Protein AF-A0A2D5ZIL2-F1 (afdb_monomer_lite)

Structure (mmCIF, N/CA/C/O backbone):
data_AF-A0A2D5ZIL2-F1
#
_entry.id   AF-A0A2D5ZIL2-F1
#
loop_
_atom_site.group_PDB
_atom_site.id
_atom_site.type_symbol
_atom_site.label_atom_id
_atom_site.label_alt_id
_atom_site.label_comp_id
_atom_site.label_asym_id
_atom_site.label_entity_id
_atom_site.label_seq_id
_atom_site.pdbx_PDB_ins_code
_atom_site.Cartn_x
_atom_site.Cartn_y
_atom_site.Cartn_z
_atom_site.occupancy
_atom_site.B_iso_or_equiv
_atom_site.auth_seq_id
_atom_site.auth_comp_id
_atom_site.auth_asym_id
_atom_site.auth_atom_id
_atom_site.pdbx_PDB_model_num
ATOM 1 N N . MET A 1 1 ? -2.910 -7.209 -14.234 1.00 62.94 1 MET A N 1
ATOM 2 C CA . MET A 1 1 ? -4.309 -6.830 -13.903 1.00 62.94 1 MET A CA 1
ATOM 3 C C . MET A 1 1 ? -5.224 -8.030 -13.677 1.00 62.94 1 MET A C 1
ATOM 5 O O . MET A 1 1 ? -5.826 -8.057 -12.616 1.00 62.94 1 MET A O 1
ATOM 9 N N . ARG A 1 2 ? -5.324 -9.035 -14.574 1.00 72.81 2 ARG A N 1
ATOM 10 C CA . ARG A 1 2 ? -6.180 -10.228 -14.328 1.00 72.81 2 ARG A CA 1
ATOM 11 C C . ARG A 1 2 ? -5.877 -10.937 -12.999 1.00 72.81 2 ARG A C 1
ATOM 13 O O . ARG A 1 2 ? -6.802 -11.392 -12.340 1.00 72.81 2 ARG A O 1
ATOM 20 N N . GLU A 1 3 ? -4.609 -10.965 -12.597 1.00 73.62 3 GLU A N 1
ATOM 21 C CA . GLU A 1 3 ? -4.148 -11.529 -11.316 1.00 73.62 3 GLU A CA 1
ATOM 22 C C . GLU A 1 3 ? -4.672 -10.782 -10.078 1.00 73.62 3 GLU A C 1
ATOM 24 O O . GLU A 1 3 ? -4.833 -11.390 -9.029 1.00 73.62 3 GLU A O 1
ATOM 29 N N . LEU A 1 4 ? -5.011 -9.493 -10.207 1.00 79.94 4 LEU A N 1
ATOM 30 C CA . LEU A 1 4 ? -5.621 -8.690 -9.137 1.00 79.94 4 LEU A CA 1
ATOM 31 C C . LEU A 1 4 ? -7.158 -8.760 -9.139 1.00 79.94 4 LEU A C 1
ATOM 33 O O . LEU A 1 4 ? -7.802 -8.239 -8.240 1.00 79.94 4 LEU A O 1
ATOM 37 N N . SER A 1 5 ? -7.771 -9.339 -10.177 1.00 70.12 5 SER A N 1
ATOM 38 C CA . SER A 1 5 ? -9.201 -9.145 -10.484 1.00 70.12 5 SER A CA 1
ATOM 39 C C . SER A 1 5 ? -10.142 -10.146 -9.807 1.00 70.12 5 SER A C 1
ATOM 41 O O . SER A 1 5 ? -11.322 -10.190 -10.152 1.00 70.12 5 SER A O 1
ATOM 43 N N . ARG A 1 6 ? -9.644 -11.006 -8.914 1.00 74.44 6 ARG A N 1
ATOM 44 C CA . ARG A 1 6 ? -10.447 -12.071 -8.303 1.00 74.44 6 ARG A CA 1
ATOM 45 C C . ARG A 1 6 ? -10.552 -11.848 -6.798 1.00 74.44 6 ARG A C 1
ATOM 47 O O . ARG A 1 6 ? -9.507 -11.879 -6.149 1.00 74.44 6 ARG A O 1
ATOM 54 N N . PRO A 1 7 ? -11.773 -11.658 -6.267 1.00 75.31 7 PRO A N 1
ATOM 55 C CA . PRO A 1 7 ? -12.007 -11.702 -4.833 1.00 75.31 7 PRO A CA 1
ATOM 56 C C . PRO A 1 7 ? -11.448 -12.998 -4.246 1.00 75.31 7 PRO A C 1
ATOM 58 O O . PRO A 1 7 ? -11.585 -14.063 -4.860 1.00 75.31 7 PRO A O 1
ATOM 61 N N . SER A 1 8 ? -10.815 -12.894 -3.085 1.00 81.56 8 SER A N 1
ATOM 62 C CA . SER A 1 8 ? -10.252 -14.027 -2.351 1.00 81.56 8 SER A CA 1
ATOM 63 C C . SER A 1 8 ? -11.020 -14.257 -1.053 1.00 81.56 8 SER A C 1
ATOM 65 O O . SER A 1 8 ? -11.567 -13.325 -0.471 1.00 81.56 8 SER A O 1
ATOM 67 N N . ALA A 1 9 ? -11.011 -15.495 -0.552 1.00 84.69 9 ALA A N 1
ATOM 68 C CA . ALA A 1 9 ? -11.448 -15.774 0.819 1.00 84.69 9 ALA A CA 1
ATOM 69 C C . ALA A 1 9 ? -10.570 -15.057 1.867 1.00 84.69 9 ALA A C 1
ATOM 71 O O . ALA A 1 9 ? -11.008 -14.861 2.997 1.00 84.69 9 ALA A O 1
ATOM 72 N N . ASP A 1 10 ? -9.365 -14.638 1.469 1.00 87.81 10 ASP A N 1
ATOM 73 C CA . ASP A 1 10 ? -8.407 -13.903 2.301 1.00 87.81 10 ASP A CA 1
ATOM 74 C C . ASP A 1 10 ? -8.559 -12.376 2.210 1.00 87.81 10 ASP A C 1
ATOM 76 O O . ASP A 1 10 ? -7.723 -11.643 2.746 1.00 87.81 10 ASP A O 1
ATOM 80 N N . ASP A 1 11 ? -9.584 -11.878 1.507 1.00 93.50 11 ASP A N 1
ATOM 81 C CA . ASP A 1 11 ? -9.855 -10.443 1.444 1.00 93.50 11 ASP A CA 1
ATOM 82 C C . ASP A 1 11 ? -10.246 -9.914 2.833 1.00 93.50 11 ASP A C 1
ATOM 84 O O . ASP A 1 11 ? -11.013 -10.527 3.579 1.00 93.50 11 ASP A O 1
ATOM 88 N N . VAL A 1 12 ? -9.721 -8.742 3.183 1.00 94.88 12 VAL A N 1
ATOM 89 C CA . VAL A 1 12 ? -9.903 -8.118 4.498 1.00 94.88 12 VAL A CA 1
ATOM 90 C C . VAL A 1 12 ? -10.478 -6.716 4.370 1.00 94.88 12 VAL A C 1
ATOM 92 O O . VAL A 1 12 ? -10.499 -6.125 3.291 1.00 94.88 12 VAL A O 1
ATOM 95 N N . LEU A 1 13 ? -10.904 -6.155 5.502 1.00 95.50 13 LEU A N 1
ATOM 96 C CA . LEU A 1 13 ? -11.182 -4.730 5.611 1.00 95.50 13 LEU A CA 1
ATOM 97 C C . LEU A 1 13 ? -9.877 -3.929 5.559 1.00 95.50 13 LEU A C 1
ATOM 99 O O . LEU A 1 13 ? -9.031 -4.052 6.442 1.00 95.50 13 LEU A O 1
ATOM 103 N N . LEU A 1 14 ? -9.755 -3.100 4.531 1.00 95.12 14 LEU A N 1
ATOM 104 C CA . LEU A 1 14 ? -8.600 -2.261 4.243 1.00 95.12 14 LEU A CA 1
ATOM 105 C C . LEU A 1 14 ? -8.747 -0.864 4.851 1.00 95.12 14 LEU A C 1
ATOM 107 O O . LEU A 1 14 ? -9.844 -0.310 4.926 1.00 95.12 14 LEU A O 1
ATOM 111 N N . ALA A 1 15 ? -7.617 -0.270 5.220 1.00 94.19 15 ALA A N 1
ATOM 112 C CA . ALA A 1 15 ? -7.472 1.120 5.636 1.00 94.19 15 ALA A CA 1
ATOM 113 C C . ALA A 1 15 ? -7.517 2.095 4.445 1.00 94.19 15 ALA A C 1
ATOM 115 O O . ALA A 1 15 ? -8.090 3.182 4.554 1.00 94.19 15 ALA A O 1
ATOM 116 N N . THR A 1 16 ? -6.882 1.694 3.339 1.00 93.38 16 THR A N 1
ATOM 117 C CA . THR A 1 16 ? -6.680 2.356 2.035 1.00 93.38 16 THR A CA 1
ATOM 118 C C . THR A 1 16 ? -5.988 3.725 2.027 1.00 93.38 16 THR A C 1
ATOM 120 O O . THR A 1 16 ? -5.447 4.113 0.987 1.00 93.38 16 THR A O 1
ATOM 123 N N . ASP A 1 17 ? -5.929 4.426 3.164 1.00 93.56 17 ASP A N 1
ATOM 124 C CA . ASP A 1 17 ? -5.234 5.710 3.324 1.00 93.56 17 ASP A CA 1
ATOM 125 C C . ASP A 1 17 ? -4.197 5.706 4.461 1.00 93.56 17 ASP A C 1
ATOM 127 O O . ASP A 1 17 ? -4.050 6.657 5.234 1.00 93.56 17 ASP A O 1
ATOM 131 N N . LEU A 1 18 ? -3.473 4.592 4.601 1.00 91.06 18 LEU A N 1
ATOM 132 C CA . LEU A 1 18 ? -2.454 4.436 5.633 1.00 91.06 18 LEU A CA 1
ATOM 133 C C . LEU A 1 18 ? -1.152 5.159 5.244 1.00 91.06 18 LEU A C 1
ATOM 135 O O . LEU A 1 18 ? -0.373 4.688 4.414 1.00 91.06 18 LEU A O 1
ATOM 139 N N . HIS A 1 19 ? -0.878 6.296 5.884 1.00 91.12 19 HIS A N 1
ATOM 140 C CA . HIS A 1 19 ? 0.390 7.022 5.769 1.00 91.12 19 HIS A CA 1
ATOM 141 C C . HIS A 1 19 ? 0.741 7.745 7.076 1.00 91.12 19 HIS A C 1
ATOM 143 O O . HIS A 1 19 ? -0.081 7.853 7.981 1.00 91.12 19 HIS A O 1
ATOM 149 N N . VAL A 1 20 ? 1.972 8.262 7.179 1.00 90.62 20 VAL A N 1
ATOM 150 C CA . VAL A 1 20 ? 2.502 8.863 8.422 1.00 90.62 20 VAL A CA 1
ATOM 151 C C . VAL A 1 20 ? 1.651 10.016 8.975 1.00 90.62 20 VAL A C 1
ATOM 153 O O . VAL A 1 20 ? 1.628 10.229 10.180 1.00 90.62 20 VAL A O 1
ATOM 156 N N . GLY A 1 21 ? 0.926 10.737 8.116 1.00 92.81 21 GLY A N 1
ATOM 157 C CA . GLY A 1 21 ? 0.029 11.821 8.535 1.00 92.81 21 GLY A CA 1
ATOM 158 C C . GLY A 1 21 ? -1.259 11.327 9.200 1.00 92.81 21 GLY A C 1
ATOM 159 O O . GLY A 1 21 ? -1.832 12.046 10.010 1.00 92.81 21 GLY A O 1
ATOM 160 N N . ASN A 1 22 ? -1.660 10.088 8.913 1.00 95.75 22 ASN A N 1
ATOM 161 C CA . ASN A 1 22 ? -2.866 9.456 9.440 1.00 95.75 22 ASN A CA 1
ATOM 162 C C . ASN A 1 22 ? -2.577 8.503 10.609 1.00 95.75 22 ASN A C 1
ATOM 164 O O . ASN A 1 22 ? -3.469 7.774 11.033 1.00 95.75 22 ASN A O 1
ATOM 168 N N . VAL A 1 23 ? -1.355 8.493 11.154 1.00 95.06 23 VAL A N 1
ATOM 169 C CA . VAL A 1 23 ? -0.992 7.684 12.327 1.00 95.06 23 VAL A CA 1
ATOM 170 C C . VAL A 1 23 ? -0.537 8.599 13.455 1.00 95.06 23 VAL A C 1
ATOM 172 O O . VAL A 1 23 ? 0.504 9.245 13.375 1.00 95.06 23 VAL A O 1
ATOM 175 N N . LEU A 1 24 ? -1.322 8.644 14.530 1.00 96.00 24 LEU A N 1
ATOM 176 C CA . LEU A 1 24 ? -1.119 9.545 15.660 1.00 96.00 24 LEU A CA 1
ATOM 177 C C . LEU A 1 24 ? -0.796 8.774 16.937 1.00 96.00 24 LEU A C 1
ATOM 179 O O . LEU A 1 24 ? -1.307 7.680 17.167 1.00 96.00 24 LEU A O 1
ATOM 183 N N . ARG A 1 25 ? 0.003 9.374 17.822 1.00 96.94 25 ARG A N 1
ATOM 184 C CA . ARG A 1 25 ? 0.175 8.858 19.184 1.00 96.94 25 ARG A CA 1
ATOM 185 C C . ARG A 1 25 ? -1.114 9.072 19.978 1.00 96.94 25 ARG A C 1
ATOM 187 O O . ARG A 1 25 ? -1.653 10.178 19.971 1.00 96.94 25 ARG A O 1
ATOM 194 N N . ALA A 1 26 ? -1.575 8.060 20.707 1.00 95.06 26 ALA A N 1
ATOM 195 C CA . ALA A 1 26 ? -2.785 8.149 21.524 1.00 95.06 26 ALA A CA 1
ATOM 196 C C . ALA A 1 26 ? -2.569 7.589 22.942 1.00 95.06 26 ALA A C 1
ATOM 198 O O . ALA A 1 26 ? -1.560 6.955 23.233 1.00 95.06 26 ALA A O 1
ATOM 199 N N . GLN A 1 27 ? -3.517 7.852 23.848 1.00 96.25 27 GLN A N 1
ATOM 200 C CA . GLN A 1 27 ? -3.505 7.268 25.199 1.00 96.25 27 GLN A CA 1
ATOM 201 C C . GLN A 1 27 ? -4.121 5.863 25.225 1.00 96.25 27 GLN A C 1
ATOM 203 O O . GLN A 1 27 ? -3.642 4.994 25.942 1.00 96.25 27 GLN A O 1
ATOM 208 N N . ARG A 1 28 ? -5.163 5.619 24.415 1.00 94.81 28 ARG A N 1
ATOM 209 C CA . ARG A 1 28 ? -5.848 4.315 24.342 1.00 94.81 28 ARG A CA 1
ATOM 210 C C . ARG A 1 28 ? -4.998 3.194 23.731 1.00 94.81 28 ARG A 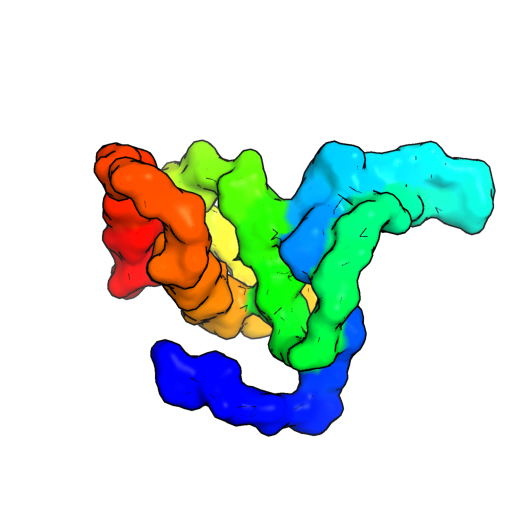C 1
ATOM 212 O O . ARG A 1 28 ? -5.272 2.027 23.966 1.00 94.81 28 ARG A O 1
ATOM 219 N N . ALA A 1 29 ? -4.016 3.562 22.912 1.00 95.12 29 ALA A N 1
ATOM 220 C CA . ALA A 1 29 ? -3.036 2.683 22.285 1.00 95.12 29 ALA A CA 1
ATOM 221 C C . ALA A 1 29 ? -1.826 3.534 21.861 1.00 95.12 29 ALA A C 1
ATOM 223 O O . ALA A 1 29 ? -2.026 4.712 21.550 1.00 95.12 29 ALA A O 1
ATOM 22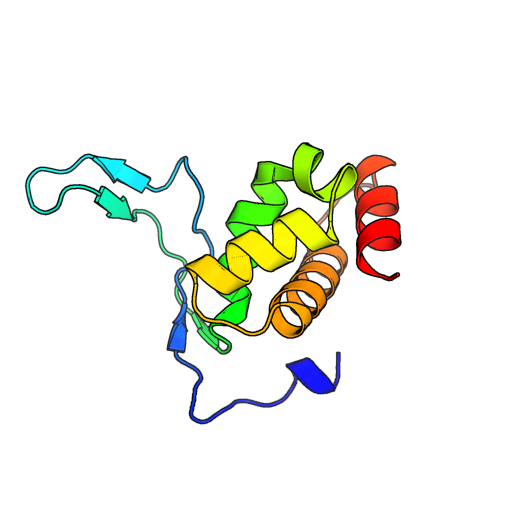4 N N . PRO A 1 30 ? -0.602 2.976 21.788 1.00 94.94 30 PRO A N 1
ATOM 225 C CA . PRO A 1 30 ? 0.597 3.744 21.440 1.00 94.94 30 PRO A CA 1
ATOM 226 C C . PRO A 1 30 ? 0.482 4.498 20.111 1.00 94.94 30 PRO A C 1
ATOM 228 O O . PRO A 1 30 ? 0.938 5.636 20.011 1.00 94.94 30 PRO A O 1
ATOM 231 N N . TRP A 1 31 ? -0.180 3.887 19.125 1.00 95.81 31 TRP A N 1
ATOM 232 C CA . TRP A 1 31 ? -0.437 4.456 17.808 1.00 95.81 31 TRP A CA 1
ATOM 233 C C . TRP A 1 31 ? -1.883 4.207 17.401 1.00 95.81 31 TRP A C 1
ATOM 235 O O . TRP A 1 31 ? -2.432 3.132 17.641 1.00 95.81 31 TRP A O 1
ATOM 245 N N . LEU A 1 32 ? -2.491 5.205 16.775 1.00 95.06 32 LEU A N 1
ATOM 246 C CA . LEU A 1 32 ? -3.845 5.153 16.267 1.00 95.06 32 LEU A CA 1
ATOM 247 C C . LEU A 1 32 ? -3.882 5.636 14.821 1.00 95.06 32 LEU A C 1
ATOM 249 O O . LEU A 1 32 ? -3.431 6.741 14.530 1.00 95.06 32 LEU A O 1
ATOM 253 N N . MET A 1 33 ? -4.495 4.836 13.952 1.00 94.31 33 MET A N 1
ATOM 254 C CA . MET A 1 33 ? -4.869 5.277 12.615 1.00 94.31 33 MET A CA 1
ATOM 255 C C . MET A 1 33 ? -6.129 6.158 12.665 1.00 94.31 33 MET A C 1
ATOM 257 O O . MET A 1 33 ? -7.101 5.819 13.346 1.00 94.31 33 MET A O 1
ATOM 261 N N . ILE A 1 34 ? -6.117 7.262 11.923 1.00 95.31 34 ILE A N 1
ATOM 262 C CA . ILE A 1 34 ? -7.269 8.134 11.666 1.00 95.31 34 ILE A CA 1
ATOM 263 C C . ILE A 1 34 ? -7.614 8.161 10.168 1.00 95.31 34 ILE A C 1
ATOM 265 O O . ILE A 1 34 ? -6.820 7.710 9.349 1.00 95.31 34 ILE A O 1
ATOM 269 N N . ASP A 1 35 ? -8.806 8.669 9.838 1.00 95.44 35 ASP A N 1
ATOM 270 C CA . ASP A 1 35 ? -9.324 8.831 8.463 1.00 95.44 35 ASP A CA 1
ATOM 271 C C . ASP A 1 35 ? -9.220 7.579 7.555 1.00 95.44 35 ASP A C 1
ATOM 273 O O . ASP A 1 35 ? -8.709 7.660 6.436 1.00 95.44 35 ASP A O 1
ATOM 277 N N . PRO A 1 36 ? -9.674 6.386 7.999 1.00 94.75 36 PRO A N 1
ATOM 278 C CA . PRO A 1 36 ? -9.723 5.237 7.105 1.00 94.75 36 PRO A CA 1
ATOM 279 C C . PRO A 1 36 ? -10.770 5.448 6.008 1.00 94.75 36 PRO A C 1
ATOM 281 O O . PRO A 1 36 ? -11.856 5.978 6.251 1.00 94.75 36 PRO A O 1
ATOM 284 N N . LYS A 1 37 ? -10.479 4.935 4.811 1.00 93.56 37 LYS A N 1
ATOM 285 C CA . LYS A 1 37 ? -11.404 4.907 3.671 1.00 93.56 37 LYS A CA 1
ATOM 286 C C . LYS A 1 37 ? -11.725 3.441 3.353 1.00 93.56 37 LYS A C 1
ATOM 288 O O . LYS A 1 37 ? -11.124 2.862 2.452 1.00 93.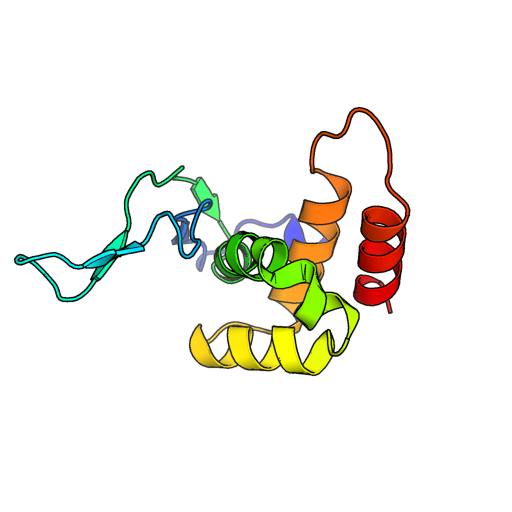56 37 LYS A O 1
ATOM 293 N N . PRO A 1 38 ? -12.596 2.795 4.146 1.00 92.62 38 PRO A N 1
ATOM 294 C CA . PRO A 1 38 ? -12.684 1.342 4.187 1.00 92.62 38 PRO A CA 1
ATOM 295 C C . PRO A 1 38 ? -13.133 0.717 2.865 1.00 92.62 38 PRO A C 1
ATOM 297 O O . PRO A 1 38 ? -14.079 1.185 2.231 1.00 92.62 38 PRO A O 1
ATOM 300 N N . PHE A 1 39 ? -12.486 -0.387 2.494 1.00 92.69 39 PHE A N 1
ATOM 301 C CA . PHE A 1 39 ? -12.862 -1.238 1.363 1.00 92.69 39 PHE A CA 1
ATOM 302 C C . PHE A 1 39 ? -12.544 -2.704 1.685 1.00 92.69 39 PHE A C 1
ATOM 304 O O . PHE A 1 39 ? -11.640 -2.962 2.472 1.00 92.69 39 PHE A O 1
ATOM 311 N N . ILE A 1 40 ? -13.270 -3.663 1.103 1.00 94.56 40 ILE A N 1
ATOM 312 C CA . ILE A 1 40 ? -12.934 -5.089 1.237 1.00 94.56 40 ILE A CA 1
ATOM 313 C C . ILE A 1 40 ? -12.057 -5.501 0.064 1.00 94.56 40 ILE A C 1
ATOM 315 O O . ILE A 1 40 ? -12.464 -5.348 -1.086 1.00 94.56 40 ILE A O 1
ATOM 319 N N . GLY A 1 41 ? -10.876 -6.041 0.341 1.00 94.00 41 GLY A N 1
ATOM 320 C CA . GLY A 1 41 ? -10.016 -6.541 -0.718 1.00 94.00 41 GLY A CA 1
ATOM 321 C C . GLY A 1 41 ? -8.690 -7.082 -0.224 1.00 94.00 41 GLY A C 1
ATOM 322 O O . GLY A 1 41 ? -8.513 -7.442 0.938 1.00 94.00 41 GLY A O 1
ATOM 323 N N . ASP A 1 42 ? -7.743 -7.117 -1.145 1.00 94.62 42 ASP A N 1
ATOM 324 C CA . ASP A 1 42 ? -6.441 -7.715 -0.929 1.00 94.62 42 ASP A CA 1
ATOM 325 C C . ASP A 1 42 ? -5.608 -6.998 0.144 1.00 94.62 42 ASP A C 1
ATOM 327 O O . ASP A 1 42 ? -5.307 -5.813 0.014 1.00 94.62 42 ASP A O 1
ATOM 331 N N . ARG A 1 43 ? -5.129 -7.751 1.140 1.00 94.44 43 ARG A N 1
ATOM 332 C CA . ARG A 1 43 ? -4.230 -7.284 2.211 1.00 94.44 43 ARG A CA 1
ATOM 333 C C . ARG A 1 43 ? -3.005 -6.528 1.690 1.00 94.44 43 ARG A C 1
ATOM 335 O O . ARG A 1 43 ? -2.581 -5.552 2.304 1.00 94.44 43 ARG A O 1
ATOM 342 N N . ALA A 1 44 ? -2.449 -6.943 0.549 1.00 95.00 44 ALA A N 1
ATOM 343 C CA . ALA A 1 44 ? -1.278 -6.297 -0.047 1.00 95.00 44 ALA A CA 1
ATOM 344 C C . ALA A 1 44 ? -1.555 -4.860 -0.537 1.00 95.00 44 ALA A C 1
ATOM 346 O O . ALA A 1 44 ? -0.622 -4.073 -0.712 1.00 95.00 44 ALA A O 1
ATOM 347 N N . TYR A 1 45 ? -2.824 -4.494 -0.745 1.00 94.81 45 TYR A N 1
ATOM 348 C CA . TYR A 1 45 ? -3.214 -3.167 -1.214 1.00 94.81 45 TYR A CA 1
ATOM 349 C C . TYR A 1 45 ? -2.843 -2.058 -0.220 1.00 94.81 45 TYR A C 1
ATOM 351 O O . TYR A 1 45 ? -2.400 -0.984 -0.635 1.00 94.81 45 TYR A O 1
ATOM 359 N N . ASP A 1 46 ? -2.969 -2.301 1.088 1.00 93.94 46 ASP A N 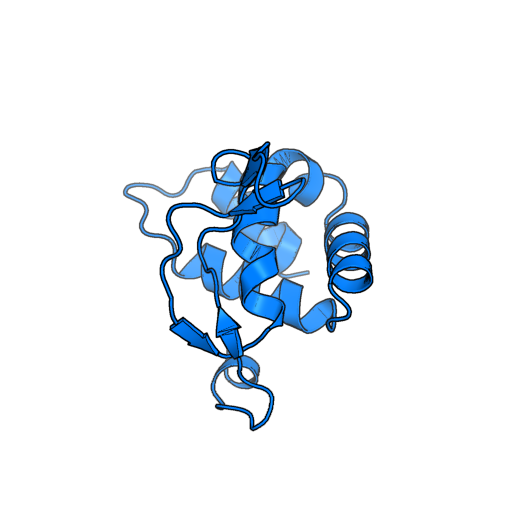1
ATOM 360 C CA . ASP A 1 46 ? -2.765 -1.266 2.115 1.00 93.94 46 ASP A CA 1
ATOM 361 C C . ASP A 1 46 ? -1.313 -0.782 2.227 1.00 93.94 46 ASP A C 1
ATOM 363 O O . ASP A 1 46 ? -1.058 0.329 2.696 1.00 93.94 46 ASP A O 1
ATOM 367 N N . ALA A 1 47 ? -0.354 -1.549 1.703 1.00 94.62 47 ALA A N 1
ATOM 368 C CA . ALA A 1 47 ? 1.034 -1.113 1.587 1.00 94.62 47 ALA A CA 1
ATOM 369 C C . ALA A 1 47 ? 1.198 0.085 0.629 1.00 94.62 47 ALA A C 1
ATOM 371 O O . ALA A 1 47 ? 2.114 0.901 0.777 1.00 94.62 47 ALA A O 1
ATOM 372 N N . THR A 1 48 ? 0.323 0.197 -0.377 1.00 94.50 48 THR A N 1
ATOM 373 C CA . THR A 1 48 ? 0.541 1.088 -1.523 1.00 94.50 48 THR A CA 1
ATOM 374 C C . THR A 1 48 ? 0.549 2.562 -1.149 1.00 94.50 48 THR A C 1
ATOM 376 O O . THR A 1 48 ? 1.425 3.292 -1.613 1.00 94.50 48 THR A O 1
ATOM 379 N N . GLN A 1 49 ? -0.372 3.012 -0.292 1.00 93.06 49 GLN A N 1
ATOM 380 C CA . GLN A 1 49 ? -0.471 4.424 0.074 1.00 93.06 49 GLN A CA 1
ATOM 381 C C . GLN A 1 49 ? 0.795 4.894 0.800 1.00 93.06 49 GLN A C 1
ATOM 383 O O . GLN A 1 49 ? 1.343 5.950 0.477 1.00 93.06 49 GLN A O 1
ATOM 388 N N . HIS A 1 50 ? 1.320 4.098 1.735 1.00 92.00 50 HIS A N 1
ATOM 389 C CA . HIS A 1 50 ? 2.559 4.436 2.430 1.00 92.00 50 HIS A CA 1
ATOM 390 C C . HIS A 1 50 ? 3.749 4.502 1.459 1.00 92.00 50 HIS A C 1
ATOM 392 O O . HIS A 1 50 ? 4.522 5.464 1.472 1.00 92.00 50 HIS A O 1
ATOM 398 N N . LEU A 1 51 ? 3.876 3.506 0.579 1.00 93.88 51 LEU A N 1
ATOM 399 C CA . LEU A 1 51 ? 4.957 3.421 -0.406 1.00 93.88 51 LEU A CA 1
ATOM 400 C C . LEU A 1 51 ? 4.918 4.586 -1.410 1.00 93.88 51 LEU A C 1
ATOM 402 O O . LEU A 1 51 ? 5.959 5.173 -1.716 1.00 93.88 51 LEU A O 1
ATOM 406 N N . LEU A 1 52 ? 3.726 4.997 -1.850 1.00 91.69 52 LEU A N 1
ATOM 407 C CA . LEU A 1 52 ? 3.525 6.151 -2.733 1.00 91.69 52 LEU A CA 1
ATOM 408 C C . LEU A 1 52 ? 3.769 7.496 -2.037 1.00 91.69 52 LEU A C 1
ATOM 410 O O . LEU A 1 52 ? 4.088 8.469 -2.715 1.00 91.69 52 LEU A O 1
ATOM 414 N N . ASN A 1 53 ? 3.706 7.564 -0.706 1.00 89.31 53 ASN A N 1
ATOM 415 C CA . ASN A 1 53 ? 4.174 8.722 0.065 1.00 89.31 53 ASN A CA 1
ATOM 416 C C . ASN A 1 53 ? 5.706 8.725 0.261 1.00 89.31 53 ASN A C 1
ATOM 418 O O . ASN A 1 53 ? 6.293 9.749 0.603 1.00 89.31 53 ASN A O 1
ATOM 422 N N . CYS A 1 54 ? 6.379 7.606 -0.026 1.00 87.69 54 CYS A N 1
ATOM 423 C CA . CYS A 1 54 ? 7.830 7.429 0.062 1.00 87.69 54 CYS A CA 1
ATOM 424 C C . CYS A 1 54 ? 8.512 7.342 -1.322 1.00 87.69 54 CYS A C 1
ATOM 426 O O . CYS A 1 54 ? 9.531 6.658 -1.468 1.00 87.69 54 CYS A O 1
ATOM 428 N N . LYS A 1 55 ? 7.999 8.068 -2.336 1.00 87.25 55 LYS A N 1
ATOM 429 C CA . LYS A 1 55 ? 8.412 7.961 -3.759 1.00 87.25 55 LYS A CA 1
ATOM 430 C C . LYS A 1 55 ? 9.920 7.942 -3.981 1.00 87.25 55 LYS A C 1
ATOM 432 O O . LYS A 1 55 ? 10.401 7.156 -4.784 1.00 87.25 55 LYS A O 1
ATOM 437 N N . ARG A 1 56 ? 10.683 8.769 -3.257 1.00 89.94 56 ARG A N 1
ATOM 438 C CA . ARG A 1 56 ? 12.148 8.822 -3.392 1.00 89.94 56 ARG A CA 1
ATOM 439 C C . ARG A 1 56 ? 12.805 7.460 -3.149 1.00 89.94 56 ARG A C 1
ATOM 441 O O . ARG A 1 56 ? 13.631 7.052 -3.950 1.00 89.94 56 ARG A O 1
ATOM 448 N N . ARG A 1 57 ? 12.427 6.751 -2.077 1.00 90.75 57 ARG A N 1
ATOM 449 C CA . ARG A 1 57 ? 12.980 5.416 -1.775 1.00 90.75 57 ARG A CA 1
ATOM 450 C C . ARG A 1 57 ? 12.551 4.397 -2.823 1.00 90.75 57 ARG A C 1
ATOM 452 O O . ARG A 1 57 ? 13.376 3.622 -3.287 1.00 90.75 57 ARG A O 1
ATOM 459 N N . LEU A 1 58 ? 11.286 4.466 -3.237 1.00 91.12 58 LEU A N 1
ATOM 460 C CA . LEU A 1 58 ? 10.727 3.587 -4.259 1.00 91.12 58 LEU A CA 1
ATOM 461 C C . LEU A 1 58 ? 11.403 3.780 -5.633 1.00 91.12 58 LEU A C 1
ATOM 463 O O . LEU A 1 58 ? 11.561 2.821 -6.373 1.00 91.12 58 LEU A O 1
ATOM 467 N N . LEU A 1 59 ? 11.848 5.000 -5.957 1.00 91.19 59 LEU A N 1
ATOM 468 C CA . LEU A 1 59 ? 12.593 5.304 -7.184 1.00 91.19 59 LEU A CA 1
ATOM 469 C C . LEU A 1 59 ? 14.059 4.849 -7.136 1.00 91.19 59 LEU A C 1
ATOM 471 O O . LEU A 1 59 ? 14.610 4.503 -8.177 1.00 91.19 59 LEU A O 1
ATOM 475 N N . THR A 1 60 ? 14.705 4.887 -5.966 1.00 92.75 60 THR A N 1
ATOM 476 C CA . THR A 1 60 ? 16.125 4.512 -5.820 1.00 92.75 60 THR A CA 1
ATOM 477 C C . THR A 1 60 ? 16.313 3.005 -5.641 1.00 92.75 60 THR A C 1
ATOM 479 O O . THR A 1 60 ? 17.216 2.431 -6.240 1.00 92.75 60 THR A O 1
ATOM 482 N N . GLU A 1 61 ? 15.462 2.360 -4.842 1.00 94.25 61 GLU A N 1
ATOM 483 C CA . GLU A 1 61 ? 15.582 0.950 -4.457 1.00 94.25 61 GLU A CA 1
ATOM 484 C C . GLU A 1 61 ? 14.191 0.281 -4.418 1.00 94.25 61 GLU A C 1
ATOM 486 O O . GLU A 1 61 ? 13.688 -0.022 -3.330 1.00 94.25 61 GLU A O 1
ATOM 491 N N . PRO A 1 62 ? 13.525 0.079 -5.569 1.00 93.06 62 PRO A N 1
ATOM 492 C CA . PRO A 1 62 ? 12.147 -0.417 -5.627 1.00 93.06 62 PRO A CA 1
ATOM 493 C C . PRO A 1 62 ? 11.989 -1.782 -4.956 1.00 93.06 62 PRO A C 1
ATOM 495 O O . PRO A 1 62 ? 11.239 -1.889 -3.991 1.00 93.06 62 PRO A O 1
ATOM 498 N N . GLU A 1 63 ? 12.754 -2.784 -5.396 1.00 94.75 63 GLU A N 1
ATOM 499 C CA . GLU A 1 63 ? 12.641 -4.163 -4.906 1.00 94.75 63 GLU A CA 1
ATOM 500 C C . GLU A 1 63 ? 12.938 -4.267 -3.414 1.00 94.75 63 GLU A C 1
ATOM 502 O O . GLU A 1 63 ? 12.153 -4.823 -2.653 1.00 94.75 63 GLU A O 1
ATOM 507 N N . ALA A 1 64 ? 14.030 -3.649 -2.956 1.00 95.75 64 ALA A N 1
ATOM 508 C CA . ALA A 1 64 ? 14.379 -3.669 -1.541 1.00 95.75 64 ALA A CA 1
ATOM 509 C C . ALA A 1 64 ? 13.347 -2.912 -0.686 1.00 95.75 64 ALA A C 1
ATOM 511 O O . ALA A 1 64 ? 13.081 -3.289 0.452 1.00 95.75 64 ALA A O 1
ATOM 512 N N . THR A 1 65 ? 12.754 -1.832 -1.205 1.00 95.69 65 THR A N 1
ATOM 513 C CA . THR A 1 65 ? 11.725 -1.072 -0.482 1.00 95.69 65 THR A CA 1
ATOM 514 C C . THR A 1 65 ? 10.404 -1.830 -0.416 1.00 95.69 65 THR A C 1
ATOM 516 O O . THR A 1 65 ? 9.808 -1.873 0.659 1.00 95.69 65 THR A O 1
ATOM 519 N N . ILE A 1 66 ? 9.972 -2.441 -1.522 1.00 96.69 66 ILE A N 1
ATOM 520 C CA . ILE A 1 66 ? 8.766 -3.272 -1.584 1.00 96.69 66 ILE A CA 1
ATOM 521 C C . ILE A 1 66 ? 8.940 -4.504 -0.698 1.00 96.69 66 ILE A C 1
ATOM 523 O O . ILE A 1 66 ? 8.098 -4.724 0.164 1.00 96.69 66 ILE A O 1
ATOM 527 N N . GLY A 1 67 ? 10.050 -5.236 -0.837 1.00 97.00 67 GLY A N 1
ATOM 528 C CA . GLY A 1 67 ? 10.349 -6.431 -0.045 1.00 97.00 67 GLY A CA 1
ATOM 529 C C . GLY A 1 67 ? 10.315 -6.157 1.455 1.00 97.00 67 GLY A C 1
ATOM 530 O O . GLY A 1 67 ? 9.554 -6.790 2.171 1.00 97.00 67 GLY A O 1
ATOM 531 N N . ARG A 1 68 ? 11.006 -5.108 1.928 1.00 95.56 68 ARG A N 1
ATOM 532 C CA . ARG A 1 68 ? 10.966 -4.727 3.354 1.00 95.56 68 ARG A CA 1
ATOM 533 C C . ARG A 1 68 ? 9.553 -4.435 3.867 1.00 95.56 68 ARG A C 1
ATOM 535 O O . ARG A 1 68 ? 9.250 -4.747 5.012 1.00 95.56 68 ARG A O 1
ATOM 542 N N . PHE A 1 69 ? 8.707 -3.787 3.064 1.00 94.88 69 PHE A N 1
ATOM 543 C CA . PHE A 1 69 ? 7.319 -3.517 3.454 1.00 94.88 69 PHE A CA 1
ATOM 544 C C . PHE A 1 69 ? 6.462 -4.777 3.438 1.00 94.88 69 PHE A C 1
ATOM 546 O O . PHE A 1 69 ? 5.642 -4.959 4.331 1.00 94.88 69 PHE A O 1
ATOM 553 N N . ALA A 1 70 ? 6.662 -5.627 2.437 1.00 96.69 70 ALA A N 1
ATOM 554 C CA . ALA A 1 70 ? 5.978 -6.899 2.305 1.00 96.69 70 ALA A CA 1
ATOM 555 C C . ALA A 1 70 ? 6.292 -7.816 3.497 1.00 96.69 70 ALA A C 1
ATOM 557 O O . ALA A 1 70 ? 5.364 -8.320 4.123 1.00 96.69 70 ALA A O 1
ATOM 558 N N . ASP A 1 71 ? 7.566 -7.901 3.891 1.00 97.62 71 ASP A N 1
ATOM 559 C CA . ASP A 1 71 ? 8.023 -8.659 5.060 1.00 97.62 71 ASP A CA 1
ATOM 560 C C . ASP A 1 71 ? 7.387 -8.142 6.360 1.00 97.62 71 ASP A C 1
ATOM 562 O O . ASP A 1 71 ? 6.883 -8.924 7.160 1.00 97.62 71 ASP A O 1
ATOM 566 N N . LEU A 1 72 ? 7.361 -6.818 6.569 1.00 95.25 72 LEU A N 1
ATOM 567 C CA . LEU A 1 72 ? 6.755 -6.203 7.762 1.00 95.25 72 LEU A CA 1
ATOM 568 C C . LEU A 1 72 ? 5.237 -6.404 7.851 1.00 95.25 72 LEU A C 1
ATOM 570 O O . LEU A 1 72 ? 4.681 -6.360 8.947 1.00 95.25 72 LEU A O 1
ATOM 574 N N . LEU A 1 73 ? 4.569 -6.545 6.707 1.00 93.06 73 LEU A N 1
ATOM 575 C CA . LEU A 1 73 ? 3.122 -6.731 6.614 1.00 93.06 73 LEU A CA 1
ATOM 576 C C . LEU A 1 73 ? 2.721 -8.204 6.4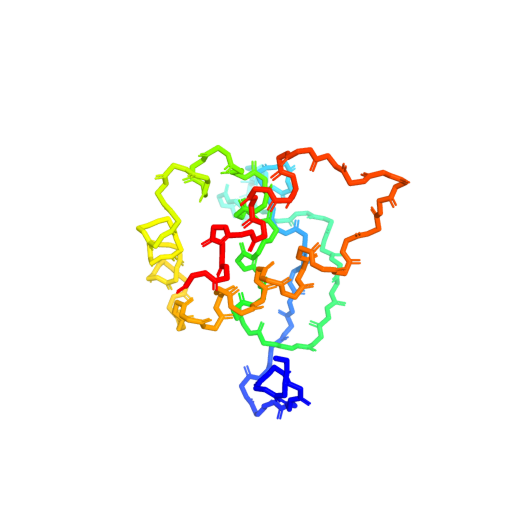73 1.00 93.06 73 LEU A C 1
ATOM 578 O O . LEU A 1 73 ? 1.524 -8.489 6.465 1.00 93.06 73 LEU A O 1
ATOM 582 N N . GLU A 1 74 ? 3.698 -9.108 6.365 1.00 95.81 74 GLU A N 1
ATOM 583 C CA . GLU A 1 74 ? 3.502 -10.540 6.123 1.00 95.81 74 GLU A CA 1
ATOM 584 C C . GLU A 1 74 ? 2.635 -10.801 4.875 1.00 95.81 74 GLU A C 1
ATOM 586 O O . GLU A 1 74 ? 1.680 -11.578 4.893 1.00 95.81 74 GLU A O 1
ATOM 591 N N . VAL A 1 75 ? 2.949 -10.105 3.776 1.00 95.06 75 VAL A N 1
ATOM 592 C CA . VAL A 1 75 ? 2.268 -10.244 2.478 1.00 95.06 75 VAL A CA 1
ATOM 593 C C . VAL A 1 75 ? 3.261 -10.531 1.356 1.00 95.06 75 VAL A C 1
ATOM 595 O O . VAL A 1 75 ? 4.448 -10.242 1.460 1.00 95.06 75 VAL A O 1
ATOM 598 N N . GLU A 1 76 ? 2.763 -11.045 0.234 1.00 94.62 76 GLU A N 1
ATOM 599 C CA . GLU A 1 76 ? 3.579 -11.311 -0.952 1.00 94.62 76 GLU A CA 1
ATOM 600 C C . GLU A 1 76 ? 4.064 -10.011 -1.617 1.00 94.62 76 GLU A C 1
ATOM 602 O O . GLU A 1 76 ? 3.264 -9.185 -2.071 1.00 94.62 76 GLU A O 1
ATOM 607 N N . GLY A 1 77 ? 5.384 -9.842 -1.738 1.00 95.69 77 GLY A N 1
ATOM 608 C CA . GLY A 1 77 ? 5.992 -8.634 -2.311 1.00 95.69 77 GLY A CA 1
ATOM 609 C C . GLY A 1 77 ? 5.592 -8.374 -3.764 1.00 95.69 77 GLY A C 1
ATOM 610 O O . GLY A 1 77 ? 5.305 -7.235 -4.136 1.00 95.69 77 GLY A O 1
ATOM 611 N N . GLU A 1 78 ? 5.463 -9.428 -4.571 1.00 94.25 78 GLU A N 1
ATOM 612 C CA . GLU A 1 78 ? 4.997 -9.299 -5.956 1.00 94.25 78 GLU A CA 1
ATOM 613 C C . GLU A 1 78 ? 3.557 -8.772 -6.022 1.00 94.25 78 GLU A C 1
ATOM 615 O O . GLU A 1 78 ? 3.211 -7.945 -6.866 1.00 94.25 78 GLU A O 1
ATOM 620 N N . ARG A 1 79 ? 2.713 -9.175 -5.067 1.00 94.44 79 ARG A N 1
ATOM 621 C CA . ARG A 1 79 ? 1.325 -8.715 -4.972 1.00 94.44 79 ARG A CA 1
ATOM 622 C C . ARG A 1 79 ? 1.268 -7.224 -4.620 1.00 94.44 79 ARG A C 1
ATOM 624 O O . ARG A 1 79 ? 0.498 -6.483 -5.232 1.00 94.44 79 ARG A O 1
ATOM 631 N N . VAL A 1 80 ? 2.152 -6.752 -3.735 1.00 96.00 80 VAL A N 1
ATOM 632 C CA . VAL A 1 80 ? 2.339 -5.314 -3.454 1.00 96.00 80 VAL A CA 1
ATOM 633 C C . VAL A 1 80 ? 2.789 -4.556 -4.710 1.00 96.00 80 VAL A C 1
ATOM 635 O O . VAL A 1 80 ? 2.231 -3.500 -5.022 1.00 96.00 80 VAL A O 1
ATOM 638 N N . ARG A 1 81 ? 3.758 -5.090 -5.467 1.00 95.56 81 ARG A N 1
ATOM 639 C CA . ARG A 1 81 ? 4.249 -4.480 -6.716 1.00 95.56 81 ARG A CA 1
ATOM 640 C C . ARG A 1 81 ? 3.135 -4.339 -7.754 1.00 95.56 81 ARG A C 1
ATOM 642 O O . ARG A 1 81 ? 2.957 -3.259 -8.321 1.00 95.56 81 ARG A O 1
ATOM 649 N N . LEU A 1 82 ? 2.335 -5.386 -7.958 1.00 94.75 82 LEU A N 1
ATOM 650 C CA . LEU A 1 82 ? 1.191 -5.357 -8.871 1.00 94.75 82 LEU A CA 1
ATOM 651 C C . LEU A 1 82 ? 0.165 -4.288 -8.471 1.00 94.75 82 LEU A C 1
ATOM 653 O O . LEU A 1 82 ? -0.319 -3.550 -9.336 1.00 94.75 82 LEU A O 1
ATOM 657 N N . TRP A 1 83 ? -0.131 -4.143 -7.177 1.00 95.06 83 TRP A N 1
ATOM 658 C CA . TRP A 1 83 ? -1.007 -3.070 -6.706 1.00 95.06 83 TRP A CA 1
ATOM 659 C C . TRP A 1 83 ? -0.408 -1.681 -6.870 1.00 95.06 83 TRP A C 1
ATOM 661 O O . TRP A 1 83 ? -1.136 -0.760 -7.234 1.00 95.06 83 TRP A O 1
ATOM 671 N N . LEU A 1 84 ? 0.899 -1.507 -6.673 1.00 94.56 84 LEU A N 1
ATOM 672 C CA . LEU A 1 84 ? 1.572 -0.238 -6.951 1.00 94.56 84 LEU A CA 1
ATOM 673 C C . LEU A 1 84 ? 1.471 0.150 -8.430 1.00 94.56 84 LEU A C 1
ATOM 675 O O . LEU A 1 84 ? 1.207 1.316 -8.735 1.00 94.56 84 LEU A O 1
ATOM 679 N N . ILE A 1 85 ? 1.619 -0.807 -9.351 1.00 92.62 85 ILE A N 1
ATOM 680 C CA . ILE A 1 85 ? 1.400 -0.577 -10.788 1.00 92.62 85 ILE A CA 1
ATOM 681 C C . ILE A 1 85 ? -0.051 -0.144 -11.030 1.00 92.62 85 ILE A C 1
ATOM 683 O O . ILE A 1 85 ? -0.290 0.883 -11.671 1.00 92.62 85 ILE A O 1
ATOM 687 N N . ALA A 1 86 ? -1.020 -0.886 -10.483 1.00 92.06 86 ALA A N 1
ATOM 688 C CA . ALA A 1 86 ? -2.442 -0.586 -10.635 1.00 92.06 86 ALA A CA 1
ATOM 689 C C . ALA A 1 86 ? -2.806 0.807 -10.097 1.00 92.06 86 ALA A C 1
ATOM 691 O O . ALA A 1 86 ? -3.442 1.595 -10.793 1.00 92.06 86 ALA A O 1
ATOM 692 N N . ARG A 1 87 ? -2.331 1.144 -8.895 1.00 90.75 87 ARG A N 1
ATOM 693 C CA . ARG A 1 87 ? -2.486 2.460 -8.263 1.00 90.75 87 ARG A CA 1
ATOM 694 C C . ARG A 1 87 ? -1.857 3.573 -9.085 1.00 90.75 87 ARG A C 1
ATOM 696 O O . ARG A 1 87 ? -2.475 4.614 -9.277 1.00 90.75 87 ARG A O 1
ATOM 703 N N . THR A 1 88 ? -0.650 3.354 -9.603 1.00 88.25 88 THR A N 1
ATOM 704 C CA . THR A 1 88 ? 0.035 4.352 -10.431 1.00 88.25 88 THR A CA 1
ATOM 705 C C . THR A 1 88 ? -0.747 4.635 -11.713 1.00 88.25 88 THR A C 1
ATOM 707 O O . THR A 1 88 ? -0.801 5.791 -12.132 1.00 88.25 88 THR A O 1
ATOM 710 N N . ALA A 1 89 ? -1.383 3.617 -12.301 1.00 85.94 89 ALA A N 1
ATOM 711 C CA . ALA A 1 89 ? -2.227 3.752 -13.486 1.00 85.94 89 ALA A CA 1
ATOM 712 C C . ALA A 1 89 ? -3.600 4.391 -13.200 1.00 85.94 89 ALA A C 1
ATOM 714 O O . ALA A 1 89 ? -4.114 5.108 -14.054 1.00 85.94 89 ALA A O 1
ATOM 715 N N . ALA A 1 90 ? -4.187 4.135 -12.027 1.00 85.19 90 ALA A N 1
ATOM 716 C CA . ALA A 1 90 ? -5.526 4.601 -11.659 1.00 85.19 90 ALA A CA 1
ATOM 717 C C . ALA A 1 90 ? -5.556 5.992 -11.000 1.00 85.19 90 ALA A C 1
ATOM 719 O O . ALA A 1 90 ? -6.619 6.604 -10.935 1.00 85.19 90 ALA A O 1
ATOM 720 N N . GLU A 1 91 ? -4.426 6.486 -10.481 1.00 78.00 91 GLU A N 1
ATOM 721 C CA . GLU A 1 91 ? -4.384 7.784 -9.803 1.00 78.00 91 GLU A CA 1
ATOM 722 C C . GLU A 1 91 ? -4.820 8.927 -10.739 1.00 78.00 91 GLU A C 1
ATOM 724 O O . GLU A 1 91 ? -4.189 9.127 -11.785 1.00 78.00 91 GLU A O 1
ATOM 729 N N . PRO A 1 92 ? -5.859 9.702 -10.370 1.00 70.38 92 PRO A N 1
ATOM 730 C CA . PRO A 1 92 ? -6.313 10.828 -11.170 1.00 70.38 92 PRO A CA 1
ATOM 731 C C . PRO A 1 92 ? -5.228 11.906 -11.201 1.00 70.38 92 PRO A C 1
ATOM 733 O O . PRO A 1 92 ? -4.705 12.319 -10.165 1.00 70.38 92 PRO A O 1
ATOM 736 N N . ARG A 1 93 ? -4.866 12.354 -12.405 1.00 72.12 93 ARG A N 1
ATOM 737 C CA . ARG A 1 93 ? -3.878 13.416 -12.625 1.00 72.12 93 ARG A CA 1
ATOM 738 C C . ARG A 1 93 ? -4.327 14.297 -13.780 1.00 72.12 93 ARG A C 1
ATOM 740 O O . ARG A 1 93 ? -4.753 13.777 -14.807 1.00 72.12 93 ARG A O 1
ATOM 747 N N . GLU A 1 94 ? -4.172 15.610 -13.630 1.00 63.84 94 GLU A N 1
ATOM 748 C CA . GLU A 1 94 ? -4.386 16.562 -14.729 1.00 63.84 94 GLU A CA 1
ATOM 749 C C . GLU A 1 94 ? -3.270 16.463 -15.784 1.00 63.84 94 GLU A C 1
ATOM 751 O O . GLU A 1 94 ? -3.529 16.601 -16.976 1.00 63.84 94 GLU A O 1
ATOM 756 N N . VAL A 1 95 ? -2.030 16.166 -15.361 1.00 70.31 95 VAL A N 1
ATOM 757 C CA . VAL A 1 95 ? -0.860 15.991 -16.239 1.00 70.31 95 VAL A CA 1
ATOM 758 C C . VAL A 1 95 ? 0.056 14.885 -15.703 1.00 70.31 95 VAL A C 1
ATOM 760 O O . VAL A 1 95 ? 0.294 14.773 -14.498 1.00 70.31 95 VAL A O 1
ATOM 763 N N . TRP A 1 96 ? 0.627 14.081 -16.601 1.00 71.88 96 TRP A N 1
ATOM 764 C CA . TRP A 1 96 ? 1.677 13.121 -16.258 1.00 71.88 96 TRP A CA 1
ATOM 765 C C . TRP A 1 96 ? 3.010 13.832 -16.018 1.00 71.88 96 TRP A C 1
ATOM 767 O O . TRP A 1 96 ? 3.629 14.350 -16.945 1.00 71.88 96 TRP A O 1
ATOM 777 N N . SER A 1 97 ? 3.484 13.823 -14.771 1.00 77.19 97 SER A N 1
ATOM 778 C CA . SER A 1 97 ? 4.832 14.298 -14.457 1.00 77.19 97 SER A CA 1
ATOM 779 C C . SER A 1 97 ? 5.895 13.274 -14.865 1.00 77.19 97 SER A C 1
ATOM 781 O O . SER A 1 97 ? 5.649 12.062 -14.895 1.00 77.19 97 SER A O 1
ATOM 783 N N . ARG A 1 98 ? 7.118 13.760 -15.112 1.00 79.00 98 ARG A N 1
ATOM 784 C CA . ARG A 1 98 ? 8.290 12.913 -15.388 1.00 79.00 98 ARG A CA 1
ATOM 785 C C . ARG A 1 98 ? 8.506 11.866 -14.290 1.00 79.00 98 ARG A C 1
ATOM 787 O O . ARG A 1 98 ? 8.811 10.716 -14.598 1.00 79.00 98 ARG A O 1
ATOM 794 N N . ASP A 1 99 ? 8.280 12.240 -13.035 1.00 78.38 99 ASP A N 1
ATOM 795 C CA . ASP A 1 99 ? 8.430 11.351 -11.880 1.00 78.38 99 ASP A CA 1
ATOM 796 C C . ASP A 1 99 ? 7.380 10.240 -11.867 1.00 78.38 99 ASP A C 1
ATOM 798 O O . ASP A 1 99 ? 7.712 9.090 -11.593 1.00 78.38 99 ASP A O 1
ATOM 802 N N . SER A 1 100 ? 6.131 10.548 -12.231 1.00 77.69 100 SER A N 1
ATOM 803 C CA . SER A 1 100 ? 5.055 9.548 -12.304 1.00 77.69 100 SER A CA 1
ATOM 804 C C . SER A 1 100 ? 5.324 8.524 -13.410 1.00 77.69 100 SER A C 1
ATOM 806 O O . SER A 1 100 ? 5.158 7.323 -13.206 1.00 77.69 100 SER A O 1
ATOM 808 N N . MET A 1 101 ? 5.818 8.983 -14.566 1.00 83.50 101 MET A N 1
ATOM 809 C CA . MET A 1 101 ? 6.231 8.096 -15.659 1.00 83.50 101 MET A CA 1
ATOM 810 C C . MET A 1 101 ? 7.461 7.260 -15.293 1.00 83.50 101 MET A C 1
ATOM 812 O O . MET A 1 101 ? 7.548 6.090 -15.660 1.00 83.50 101 MET A O 1
ATOM 816 N N . THR A 1 102 ? 8.419 7.853 -14.579 1.00 87.56 102 THR A N 1
ATOM 817 C CA . THR A 1 102 ? 9.629 7.153 -14.130 1.00 87.56 102 THR A CA 1
ATOM 818 C C . THR A 1 102 ? 9.268 6.074 -13.120 1.00 87.56 102 THR A C 1
ATOM 820 O O . THR A 1 102 ? 9.707 4.940 -13.274 1.00 87.56 102 THR A O 1
ATOM 823 N N . LEU A 1 103 ? 8.402 6.385 -12.153 1.00 86.50 103 LEU A N 1
ATOM 824 C CA . LEU A 1 103 ? 7.929 5.419 -11.172 1.00 86.50 103 LEU A CA 1
ATOM 825 C C . LEU A 1 103 ? 7.205 4.242 -11.836 1.00 86.50 103 LEU A C 1
ATOM 827 O O . LEU A 1 103 ? 7.528 3.094 -11.548 1.00 86.50 103 LEU A O 1
ATOM 831 N N . ALA A 1 104 ? 6.294 4.510 -12.777 1.00 86.62 104 ALA 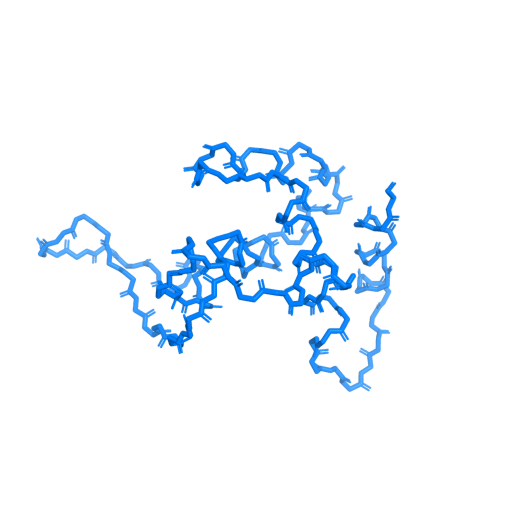A N 1
ATOM 832 C CA . ALA A 1 104 ? 5.610 3.455 -13.524 1.00 86.62 104 ALA A CA 1
ATOM 833 C C . ALA A 1 104 ? 6.597 2.532 -14.265 1.00 86.62 104 ALA A C 1
ATOM 835 O O . ALA A 1 104 ? 6.437 1.316 -14.249 1.00 86.62 104 ALA A O 1
ATOM 836 N N . ARG A 1 105 ? 7.647 3.096 -14.879 1.00 87.31 105 ARG A N 1
ATOM 837 C CA . ARG A 1 105 ? 8.696 2.321 -15.567 1.00 87.31 105 ARG A CA 1
ATOM 838 C C . ARG A 1 105 ? 9.550 1.499 -14.614 1.00 87.31 105 ARG A C 1
ATOM 840 O O . ARG A 1 105 ? 9.960 0.408 -14.984 1.00 87.31 105 ARG A O 1
ATOM 847 N N . VAL A 1 106 ? 9.859 2.040 -13.438 1.00 89.75 106 VAL A N 1
ATOM 848 C CA . VAL A 1 106 ? 10.637 1.341 -12.411 1.00 89.75 106 VAL A CA 1
ATOM 849 C C . VAL A 1 106 ? 9.848 0.146 -11.880 1.00 89.75 106 VAL A C 1
ATOM 851 O O . VAL A 1 106 ? 10.403 -0.940 -11.795 1.00 89.75 106 VAL A O 1
ATOM 854 N N . LEU A 1 107 ? 8.557 0.331 -11.598 1.00 88.88 107 LEU A N 1
ATOM 855 C CA . LEU A 1 107 ? 7.688 -0.718 -11.064 1.00 88.88 107 LEU A CA 1
ATOM 856 C C . LEU A 1 107 ? 7.345 -1.812 -12.076 1.00 88.88 107 LEU A C 1
ATOM 858 O O . LEU A 1 107 ? 7.028 -2.913 -11.654 1.00 88.88 107 LEU A O 1
ATOM 862 N N . ALA A 1 108 ? 7.365 -1.512 -13.378 1.00 85.69 108 ALA A N 1
ATOM 863 C CA . ALA A 1 108 ? 7.009 -2.449 -14.447 1.00 85.69 108 ALA A CA 1
ATOM 864 C C . ALA A 1 108 ? 8.180 -3.313 -14.955 1.00 85.69 108 ALA A C 1
ATOM 866 O O . ALA A 1 108 ? 8.001 -4.042 -15.932 1.00 85.69 108 ALA A O 1
ATOM 867 N N . ARG A 1 109 ? 9.368 -3.188 -14.352 1.00 77.44 109 ARG A N 1
ATOM 868 C CA . ARG A 1 109 ? 10.489 -4.110 -14.589 1.00 77.44 109 ARG A CA 1
ATOM 869 C C . ARG A 1 109 ? 10.246 -5.450 -13.903 1.00 77.44 109 ARG A C 1
ATOM 871 O O . ARG A 1 109 ? 10.870 -6.418 -14.377 1.00 77.44 109 ARG A O 1
#

Sequence (109 aa):
MRELSRPSADDVLLATDLHVGNVLRAQRAPWLMIDPKPFIGDRAYDATQHLLNCKRRLLTEPEATIGRFADLLEVEGERVRLWLIARTAAEPREVWSRDSMTLARVLAR

Secondary structure (DSSP, 8-state):
-GGGSS--TT-EEE-S--SGGGEEE-SSSSEEE-S---EEE-GGGGHHHHHHHTHHHHHH-HHHHHHHHHHHHTS-HHHHHHHHHHHHHHS--SS--HHHHHHHHHHT-

Radius of gyration: 14.42 Å; chains: 1; bounding box: 29×32×42 Å

pLDDT: mean 89.66, std 8.02, range [62.94, 97.62]

Foldseek 3Di:
DVVQPDADPPWDWEQQQDAPVQWDQDPVDRIDGPDGPIDTGDLLLNLQNHVVVVLVCCLPPVQVVLVVSCVVSVHDSVVNLVNNLVCLVPDDDPDDDPSSVSSNVSSVD